Protein AF-A0A7Y0S162-F1 (afdb_monomer_lite)

InterPro domains:
  IPR001267 Thymidine kinase [PF00265] (1-89)
  IPR027417 P-loop containing nucleoside triphosphate hydrolase [G3DSA:3.40.50.300] (2-89)
  IPR027417 P-loop containing nucleoside triphosphate hydrolase [SSF52540] (4-89)

Secondary structure (DSSP, 8-state):
--TTEEE-TTS-EEE-PPP-TT--HHHHHHHHHHHS--S-EEESSGGG--HHHHHHHHHHHHHH---EEE---SB-TTSPBPHHHHHH-

Foldseek 3Di:
DDPQWDADPVGDIDGHDDDDQPDQPLVVVVVVCVVPNAQEAEAEQQLPHALVNLVSQVCCCVPVVHYYHYYHDQADPVRHGRRRNVNND

Sequence (89 aa):
FGVGKVSSRIGLQSDAHLFRQDTNLYQEIAGLNEVEKRHCILVDECQFLSKEQVYQLTEVVDKLHIPVLCYGLRTDFLGELFEGSKYLL

pLDDT: mean 91.41, std 11.13, range [41.88, 98.5]

Structure (mmCIF, N/CA/C/O backbone):
data_AF-A0A7Y0S162-F1
#
_entry.id   AF-A0A7Y0S162-F1
#
loop_
_atom_site.group_PDB
_atom_site.id
_atom_site.type_symbol
_atom_site.label_atom_id
_atom_site.label_alt_id
_atom_site.label_comp_id
_atom_site.label_asym_id
_atom_site.label_entity_id
_atom_site.label_seq_id
_atom_site.pdbx_PDB_ins_code
_atom_site.Cartn_x
_atom_site.Cartn_y
_atom_site.Cartn_z
_atom_site.occupancy
_atom_site.B_iso_or_equiv
_atom_site.auth_seq_id
_atom_site.auth_comp_id
_atom_site.auth_asym_id
_atom_site.auth_atom_id
_atom_site.pdbx_PDB_model_num
ATOM 1 N N . PHE A 1 1 ? 19.550 10.288 5.677 1.00 41.88 1 PHE A N 1
ATOM 2 C CA . PHE A 1 1 ? 18.698 9.105 5.465 1.00 41.88 1 PHE A CA 1
ATOM 3 C C . PHE A 1 1 ? 18.055 8.754 6.797 1.00 41.88 1 PHE A C 1
ATOM 5 O O . PHE A 1 1 ? 18.725 8.204 7.659 1.00 41.88 1 PHE A O 1
ATOM 12 N N . GLY A 1 2 ? 16.829 9.228 7.029 1.00 49.09 2 GLY A N 1
ATOM 13 C CA . GLY A 1 2 ? 16.085 8.951 8.258 1.00 49.09 2 GLY A CA 1
ATOM 14 C C . GLY A 1 2 ? 15.281 7.674 8.065 1.00 49.09 2 GLY A C 1
ATOM 15 O O . GLY A 1 2 ? 14.396 7.641 7.219 1.00 49.09 2 GLY A O 1
ATOM 16 N N . VAL A 1 3 ? 15.633 6.616 8.789 1.00 56.44 3 VAL A N 1
ATOM 17 C CA . VAL A 1 3 ? 14.862 5.367 8.805 1.00 56.44 3 VAL A CA 1
ATOM 18 C C . VAL A 1 3 ? 13.507 5.664 9.455 1.00 56.44 3 VAL A C 1
ATOM 20 O O . VAL A 1 3 ? 13.480 6.246 10.534 1.00 56.44 3 VAL A O 1
ATOM 23 N N . GLY A 1 4 ? 12.403 5.300 8.796 1.0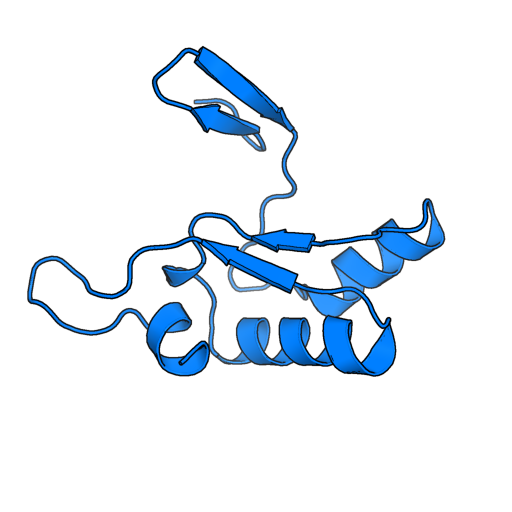0 64.88 4 GLY A N 1
ATOM 24 C CA . GLY A 1 4 ? 11.051 5.462 9.346 1.00 64.88 4 GLY A CA 1
ATOM 25 C C . GLY A 1 4 ? 10.490 6.879 9.269 1.00 64.88 4 GLY A C 1
ATOM 26 O O . GLY A 1 4 ? 9.700 7.264 10.122 1.00 64.88 4 GLY A O 1
ATOM 27 N N . LYS A 1 5 ? 10.898 7.674 8.273 1.00 70.69 5 LYS A N 1
ATOM 28 C CA . LYS A 1 5 ? 10.291 8.982 8.000 1.00 70.69 5 LYS A CA 1
ATOM 29 C C . LYS A 1 5 ? 9.859 9.103 6.549 1.00 70.69 5 LYS A C 1
ATOM 31 O O . LYS A 1 5 ? 10.660 8.856 5.650 1.00 70.69 5 LYS A O 1
ATOM 36 N N . VAL A 1 6 ? 8.637 9.578 6.334 1.00 71.62 6 VAL A N 1
ATOM 37 C CA . VAL A 1 6 ? 8.202 10.115 5.041 1.00 71.62 6 VAL A CA 1
ATOM 38 C C . VAL A 1 6 ? 8.614 11.582 5.002 1.00 71.62 6 VAL A C 1
ATOM 40 O O . VAL A 1 6 ? 8.287 12.355 5.905 1.00 71.62 6 VAL A O 1
ATOM 43 N N . SER A 1 7 ? 9.381 11.969 3.983 1.00 75.38 7 SER A N 1
ATOM 44 C CA . SER A 1 7 ? 9.931 13.321 3.852 1.00 75.38 7 SER A CA 1
ATOM 45 C C . SER A 1 7 ? 9.618 13.931 2.493 1.00 75.38 7 SER A C 1
ATOM 47 O O . SER A 1 7 ? 9.860 13.312 1.462 1.00 75.38 7 SER A O 1
ATOM 49 N N . SER A 1 8 ? 9.158 15.178 2.493 1.00 74.94 8 SER A N 1
ATOM 50 C CA . SER A 1 8 ? 8.894 15.956 1.288 1.00 74.94 8 SER A CA 1
ATOM 51 C C . SER A 1 8 ? 10.105 16.792 0.873 1.00 74.94 8 SER A C 1
ATOM 53 O O . SER A 1 8 ? 10.902 17.234 1.703 1.00 74.94 8 SER A O 1
ATOM 55 N N . ARG A 1 9 ? 10.196 17.103 -0.425 1.00 77.31 9 ARG A N 1
ATOM 56 C CA . ARG A 1 9 ? 11.235 17.975 -1.003 1.00 77.31 9 ARG A CA 1
ATOM 57 C C . ARG A 1 9 ? 11.192 19.414 -0.478 1.00 77.31 9 ARG A C 1
ATOM 59 O O . ARG A 1 9 ? 12.189 20.117 -0.587 1.00 77.31 9 ARG A O 1
ATOM 66 N N . ILE A 1 10 ? 10.069 19.837 0.105 1.00 75.81 10 ILE A N 1
ATOM 67 C CA . ILE A 1 10 ? 9.912 21.156 0.743 1.00 75.81 10 ILE A CA 1
ATOM 68 C C . ILE A 1 10 ? 10.252 21.154 2.245 1.00 75.81 10 ILE A C 1
ATOM 70 O O . ILE A 1 10 ? 10.006 22.141 2.930 1.00 75.81 10 ILE A O 1
ATOM 74 N N . GLY A 1 11 ? 10.809 20.058 2.772 1.00 70.62 11 GLY A N 1
ATOM 75 C CA . GLY A 1 11 ? 11.309 19.982 4.149 1.00 70.62 11 GLY A CA 1
ATOM 76 C C . GLY A 1 11 ? 10.308 19.481 5.196 1.00 70.62 11 GLY A C 1
ATOM 77 O O . GLY A 1 11 ? 10.663 19.403 6.368 1.00 70.62 11 GLY A O 1
ATOM 78 N N . LEU A 1 12 ? 9.088 19.098 4.804 1.00 73.88 12 LEU A N 1
ATOM 79 C CA . LEU A 1 12 ? 8.138 18.436 5.709 1.00 73.88 12 LEU A CA 1
ATOM 80 C C . LEU A 1 12 ? 8.578 16.994 5.979 1.00 73.88 12 LEU A C 1
ATOM 82 O O . LEU A 1 12 ? 8.976 16.293 5.050 1.00 73.88 12 LEU A O 1
ATOM 86 N N . GLN A 1 13 ? 8.487 16.545 7.230 1.00 76.69 13 GLN A N 1
ATOM 87 C CA . GLN A 1 13 ? 8.771 15.165 7.622 1.00 76.69 13 GLN A CA 1
ATOM 88 C C . GLN A 1 13 ? 7.712 14.668 8.599 1.00 76.69 13 GLN A C 1
ATOM 90 O O . GLN A 1 13 ? 7.290 15.411 9.484 1.00 76.69 13 GLN A O 1
ATOM 95 N N . SER A 1 14 ? 7.324 13.408 8.455 1.00 80.88 14 SER A N 1
ATOM 96 C CA . SER A 1 14 ? 6.463 12.705 9.399 1.00 80.88 14 SER A CA 1
ATOM 97 C C . SER A 1 14 ? 7.042 11.324 9.675 1.00 80.88 14 SER A C 1
ATOM 99 O O . SER A 1 14 ? 7.681 10.738 8.797 1.00 80.88 14 SER A O 1
ATOM 101 N N . ASP A 1 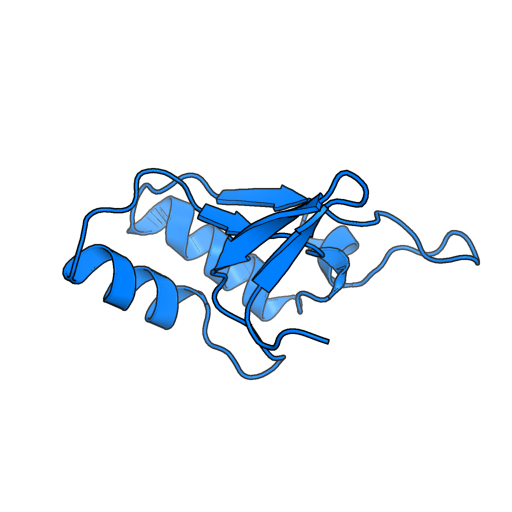15 ? 6.854 10.831 10.894 1.00 82.81 15 ASP A N 1
ATOM 102 C CA . ASP A 1 15 ? 7.239 9.468 11.241 1.00 82.81 15 ASP A CA 1
ATOM 103 C C . ASP A 1 15 ? 6.317 8.484 10.513 1.00 82.81 15 ASP A C 1
ATOM 105 O O . ASP A 1 15 ? 5.119 8.722 10.357 1.00 82.81 15 ASP A O 1
ATOM 109 N N . ALA A 1 16 ? 6.891 7.390 10.027 1.00 84.69 16 ALA A N 1
ATOM 110 C CA . ALA A 1 16 ? 6.191 6.399 9.232 1.00 84.69 16 ALA A CA 1
ATOM 111 C C . ALA A 1 16 ? 6.637 4.986 9.594 1.00 84.69 16 ALA A C 1
ATOM 113 O O . ALA A 1 16 ? 7.823 4.712 9.806 1.00 84.69 16 ALA A O 1
ATOM 114 N N . HIS A 1 17 ? 5.666 4.080 9.606 1.00 88.25 17 HIS A N 1
ATOM 115 C CA . HIS A 1 17 ? 5.917 2.654 9.729 1.00 88.25 17 HIS A CA 1
ATOM 116 C C . HIS A 1 17 ? 6.500 2.140 8.413 1.00 88.25 17 HIS A C 1
ATOM 118 O O . HIS A 1 17 ? 5.929 2.347 7.343 1.00 88.25 17 HIS A O 1
ATOM 124 N N . LEU A 1 18 ? 7.672 1.510 8.487 1.00 91.00 18 LEU A N 1
ATOM 125 C CA . LEU A 1 18 ? 8.296 0.887 7.325 1.00 91.00 18 LEU A CA 1
ATOM 126 C C . LEU A 1 18 ? 7.739 -0.518 7.153 1.00 91.00 18 LEU A C 1
ATOM 128 O O . LEU A 1 18 ? 7.836 -1.322 8.076 1.00 91.00 18 LEU A O 1
ATOM 132 N N . PHE A 1 19 ? 7.282 -0.836 5.948 1.00 91.50 19 PHE A N 1
ATOM 133 C CA . PHE A 1 19 ? 6.989 -2.209 5.565 1.00 91.50 19 PHE A CA 1
ATOM 134 C C . PHE A 1 19 ? 8.130 -2.798 4.728 1.00 91.50 19 PHE A C 1
ATOM 136 O O . PHE A 1 19 ? 8.877 -2.099 4.037 1.00 91.50 19 PHE A O 1
ATOM 143 N N . ARG A 1 20 ? 8.280 -4.113 4.824 1.00 92.31 20 ARG A N 1
ATOM 144 C CA . ARG A 1 20 ? 9.179 -4.963 4.038 1.00 92.31 20 ARG A CA 1
ATOM 145 C C . ARG A 1 20 ? 8.336 -6.007 3.323 1.00 92.31 20 ARG A C 1
ATOM 147 O O . ARG A 1 20 ? 7.145 -6.107 3.581 1.00 92.31 20 ARG A O 1
ATOM 154 N N . GLN A 1 21 ? 8.933 -6.805 2.445 1.00 90.62 21 GLN A N 1
ATOM 155 C CA . GLN A 1 21 ? 8.186 -7.829 1.702 1.00 90.62 21 GLN A CA 1
ATOM 156 C C . GLN A 1 21 ? 7.543 -8.903 2.595 1.00 90.62 21 GLN A C 1
ATOM 158 O O . GLN A 1 21 ? 6.535 -9.483 2.211 1.00 90.62 21 GLN A O 1
ATOM 163 N N . ASP A 1 22 ? 8.108 -9.154 3.775 1.00 93.00 22 ASP A N 1
ATOM 164 C CA . ASP A 1 22 ? 7.628 -10.115 4.773 1.00 93.00 22 ASP A CA 1
ATOM 165 C C . ASP A 1 22 ? 6.688 -9.494 5.819 1.00 93.00 22 ASP A C 1
ATOM 167 O O . ASP A 1 22 ? 6.167 -10.197 6.686 1.00 93.00 22 ASP A O 1
ATOM 171 N N . THR A 1 23 ? 6.445 -8.183 5.752 1.00 95.38 23 THR A N 1
ATOM 172 C CA . THR A 1 23 ? 5.522 -7.506 6.662 1.00 95.38 23 THR A CA 1
ATOM 173 C C . THR A 1 23 ? 4.084 -7.920 6.365 1.00 95.38 23 THR A C 1
ATOM 175 O O . THR A 1 23 ? 3.583 -7.696 5.260 1.00 95.38 23 THR A O 1
ATOM 178 N N . ASN A 1 24 ? 3.402 -8.458 7.380 1.00 97.50 24 ASN A N 1
ATOM 179 C CA . ASN A 1 24 ? 1.958 -8.662 7.360 1.00 97.50 24 ASN A CA 1
ATOM 180 C C . ASN A 1 24 ? 1.252 -7.344 7.715 1.00 97.50 24 ASN A C 1
ATOM 182 O O . ASN A 1 24 ? 1.090 -7.005 8.890 1.00 97.50 24 ASN A O 1
ATOM 186 N N . LEU A 1 25 ? 0.839 -6.602 6.687 1.00 97.69 25 LEU A N 1
ATOM 187 C CA . LEU A 1 25 ? 0.259 -5.266 6.837 1.00 97.69 25 LEU A CA 1
ATOM 188 C C . LEU A 1 25 ? -1.049 -5.291 7.624 1.00 97.69 25 LEU A C 1
ATOM 190 O O . LEU A 1 25 ? -1.300 -4.395 8.426 1.00 97.69 25 LEU A O 1
ATOM 194 N N . TYR A 1 26 ? -1.867 -6.327 7.429 1.00 98.19 26 TYR A N 1
ATOM 195 C CA . TYR A 1 26 ? -3.127 -6.462 8.151 1.00 98.19 26 TYR A CA 1
ATOM 196 C C . TYR A 1 26 ? -2.888 -6.560 9.661 1.00 98.19 26 TYR A C 1
ATOM 198 O O . TYR A 1 26 ? -3.503 -5.821 10.428 1.00 98.19 26 TYR A O 1
ATOM 206 N N . GLN A 1 27 ? -1.978 -7.440 10.091 1.00 97.88 27 GLN A N 1
ATOM 207 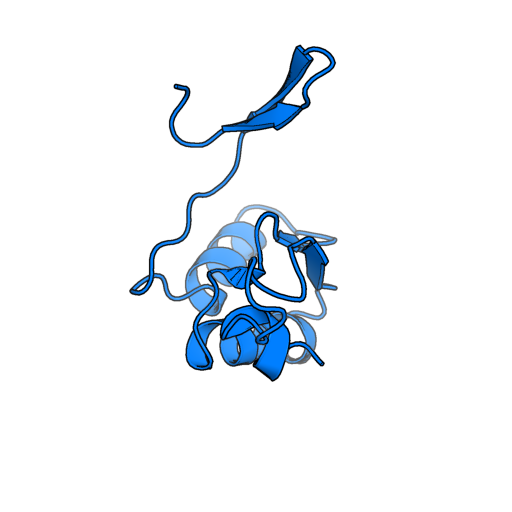C CA . GLN A 1 27 ? -1.669 -7.623 11.512 1.00 97.88 27 GLN A CA 1
ATOM 208 C C . GLN A 1 27 ? -1.065 -6.364 12.136 1.00 97.88 27 GLN A C 1
ATOM 210 O O . GLN A 1 27 ? -1.451 -5.990 13.243 1.00 97.88 27 GLN A O 1
ATOM 215 N N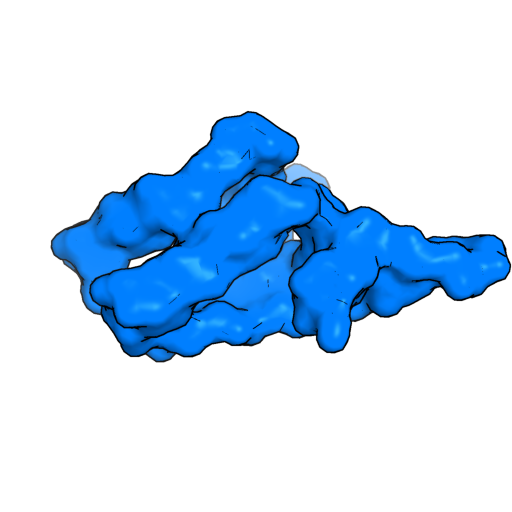 . GLU A 1 28 ? -0.154 -5.694 11.429 1.00 96.81 28 GLU A N 1
ATOM 216 C CA . GLU A 1 28 ? 0.468 -4.467 11.927 1.00 96.81 28 GLU A CA 1
ATOM 217 C C . GLU A 1 28 ? -0.568 -3.344 12.093 1.00 96.81 28 GLU A C 1
ATOM 219 O O . GLU A 1 28 ? -0.654 -2.726 13.156 1.00 96.81 28 GLU A O 1
ATOM 224 N N . ILE A 1 29 ? -1.422 -3.131 11.088 1.00 97.06 29 ILE A N 1
ATOM 225 C CA . ILE A 1 29 ? -2.474 -2.108 11.132 1.00 97.06 29 ILE A CA 1
ATOM 226 C C . ILE A 1 29 ? -3.526 -2.439 12.194 1.00 97.06 29 ILE A C 1
ATOM 228 O O . ILE A 1 29 ? -3.947 -1.542 12.926 1.00 97.06 29 ILE A O 1
ATOM 232 N N . ALA A 1 30 ? -3.930 -3.707 12.317 1.00 97.56 30 ALA A N 1
ATOM 233 C CA . ALA A 1 30 ? -4.868 -4.146 13.346 1.00 97.56 30 ALA A CA 1
ATOM 234 C C . ALA A 1 30 ? -4.325 -3.847 14.751 1.00 97.56 30 ALA A C 1
ATOM 236 O O . ALA A 1 30 ? -5.017 -3.206 15.541 1.00 97.56 30 ALA A O 1
ATOM 237 N N . GLY A 1 31 ? -3.066 -4.204 15.026 1.00 97.19 31 GLY A N 1
ATOM 238 C CA . GLY A 1 31 ? -2.423 -3.916 16.310 1.00 97.19 31 GLY A CA 1
ATOM 239 C C . GLY A 1 31 ? -2.321 -2.415 16.600 1.00 97.19 31 GLY A C 1
ATOM 240 O O . GLY A 1 31 ? -2.631 -1.969 17.704 1.00 97.19 31 GLY A O 1
ATOM 241 N N . LEU A 1 32 ? -1.960 -1.601 15.602 1.00 94.81 32 LEU A N 1
ATOM 242 C CA . LEU A 1 32 ? -1.917 -0.142 15.754 1.00 94.81 32 LEU A CA 1
ATOM 243 C C . LEU A 1 32 ? -3.299 0.473 15.999 1.00 94.81 32 LEU A C 1
ATOM 245 O O . LEU A 1 32 ? -3.385 1.490 16.688 1.00 94.81 32 LEU A O 1
ATOM 249 N N . ASN A 1 33 ? -4.350 -0.113 15.425 1.00 96.19 33 ASN A N 1
ATOM 250 C CA . ASN A 1 33 ? -5.732 0.329 15.581 1.00 96.19 33 ASN A CA 1
ATOM 251 C C . ASN A 1 33 ? -6.341 -0.070 16.935 1.00 96.19 33 ASN A C 1
ATOM 253 O O . ASN A 1 33 ? -7.189 0.655 17.452 1.00 96.19 33 ASN A O 1
ATOM 257 N N . GLU A 1 34 ? -5.907 -1.191 17.516 1.00 96.06 34 GLU A N 1
ATOM 258 C CA . GLU A 1 34 ? -6.295 -1.602 18.873 1.00 96.06 34 GLU A CA 1
ATOM 259 C C . GLU A 1 34 ? -5.743 -0.651 19.944 1.00 96.06 34 GLU A C 1
ATOM 261 O O . GLU A 1 34 ? -6.434 -0.366 20.922 1.00 96.06 34 GLU A O 1
ATOM 266 N N . VAL A 1 35 ? -4.525 -0.130 19.753 1.00 95.12 35 VAL A N 1
ATOM 267 C CA . VAL A 1 35 ? -3.922 0.861 20.663 1.00 95.12 35 VAL A CA 1
ATOM 268 C C . VAL A 1 35 ? -4.605 2.221 20.525 1.00 95.12 35 VAL A C 1
ATOM 270 O O . VAL A 1 35 ? -4.953 2.851 21.523 1.00 95.12 35 VAL A O 1
ATOM 273 N N . GLU A 1 36 ? -4.797 2.683 19.290 1.00 93.69 36 GLU A N 1
ATOM 274 C CA . GLU A 1 36 ? -5.472 3.942 18.991 1.00 93.69 36 GLU A CA 1
ATOM 275 C C . GLU A 1 36 ? -6.203 3.842 17.654 1.00 93.69 36 GLU A C 1
ATOM 277 O O . GLU A 1 36 ? -5.604 3.526 16.623 1.00 93.69 36 GLU A O 1
ATOM 282 N N . LYS A 1 37 ? -7.499 4.176 17.658 1.00 93.88 37 LYS A N 1
ATOM 283 C CA . LYS A 1 37 ? -8.347 4.061 16.471 1.00 93.88 37 LYS A CA 1
ATOM 284 C C . LYS A 1 37 ? -7.776 4.858 15.293 1.00 93.88 37 LYS A C 1
ATOM 286 O O . LYS A 1 37 ? -7.650 6.083 15.349 1.00 93.88 37 LYS A O 1
ATOM 291 N N . ARG A 1 38 ? -7.505 4.166 14.186 1.00 94.62 38 ARG A N 1
ATOM 292 C CA . ARG A 1 38 ? -7.059 4.759 12.923 1.00 94.62 38 ARG A CA 1
ATOM 293 C C . ARG A 1 38 ? -8.266 5.048 12.044 1.00 94.62 38 ARG A C 1
ATOM 295 O O . ARG A 1 38 ? -9.126 4.202 11.834 1.00 94.62 38 ARG A O 1
ATOM 302 N N . HIS A 1 39 ? -8.324 6.269 11.527 1.00 96.25 39 HIS A N 1
ATOM 303 C CA . HIS A 1 39 ? -9.417 6.714 10.659 1.00 96.25 39 HIS A CA 1
ATOM 304 C C . HIS A 1 39 ? -9.085 6.567 9.172 1.00 96.25 39 HIS A C 1
ATOM 306 O O . HIS A 1 39 ? -9.984 6.621 8.342 1.00 96.25 39 HIS A O 1
ATOM 312 N N . CYS A 1 40 ? -7.803 6.428 8.837 1.00 96.75 40 CYS A N 1
ATOM 313 C CA . CYS A 1 40 ? -7.305 6.273 7.479 1.00 96.75 40 CYS A CA 1
ATOM 314 C C . CYS A 1 40 ? -5.876 5.726 7.533 1.00 96.75 40 CYS A C 1
ATOM 316 O O . CYS A 1 40 ? -5.121 6.072 8.447 1.00 96.75 40 CYS A O 1
ATOM 318 N N . ILE A 1 41 ? -5.511 4.912 6.548 1.00 96.88 41 ILE A N 1
ATOM 319 C CA . ILE A 1 41 ? -4.138 4.472 6.304 1.00 96.88 41 ILE A CA 1
ATOM 320 C C . ILE A 1 41 ? -3.656 5.117 5.009 1.00 96.88 41 ILE A C 1
ATOM 322 O O . ILE A 1 41 ? -4.308 4.996 3.975 1.00 96.88 41 ILE A O 1
ATOM 326 N N . LEU A 1 42 ? -2.504 5.784 5.061 1.00 95.94 42 LEU A N 1
ATOM 327 C CA . LEU A 1 42 ? -1.810 6.271 3.874 1.00 95.94 42 LEU A CA 1
ATOM 328 C C . LEU A 1 42 ? -0.580 5.403 3.629 1.00 95.94 42 LEU A C 1
ATOM 330 O O . LEU A 1 42 ? 0.275 5.283 4.505 1.00 95.94 42 LEU A O 1
ATOM 334 N N . VAL A 1 43 ? -0.498 4.820 2.438 1.00 95.81 43 VAL A N 1
ATOM 335 C CA . VAL A 1 43 ? 0.648 4.029 1.989 1.00 95.81 43 VAL A CA 1
ATOM 336 C C . VAL A 1 43 ? 1.372 4.824 0.917 1.00 95.81 43 VAL A C 1
ATOM 338 O O . VAL A 1 43 ? 0.833 5.028 -0.170 1.00 95.81 43 VAL A O 1
ATOM 341 N N . ASP A 1 44 ? 2.575 5.282 1.241 1.00 93.56 44 ASP A N 1
ATOM 342 C CA . ASP A 1 44 ? 3.468 5.940 0.290 1.00 93.56 44 ASP A CA 1
ATOM 343 C C . ASP A 1 44 ? 4.368 4.906 -0.401 1.00 93.56 44 ASP A C 1
ATOM 345 O O . ASP A 1 44 ? 4.622 3.829 0.143 1.00 93.56 44 ASP A O 1
ATOM 349 N N . GLU A 1 45 ? 4.836 5.234 -1.603 1.00 94.12 45 GLU A N 1
ATOM 350 C CA . GLU A 1 45 ? 5.639 4.357 -2.466 1.00 94.12 45 GLU A CA 1
ATOM 351 C C . GLU A 1 45 ? 5.006 2.960 -2.678 1.00 94.12 45 GLU A C 1
ATOM 353 O O . GLU A 1 45 ? 5.681 1.922 -2.683 1.00 94.12 45 GLU A O 1
ATOM 358 N N . CYS A 1 46 ? 3.680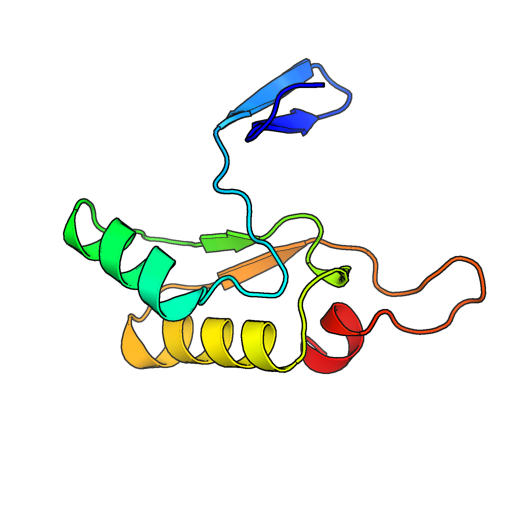 2.920 -2.865 1.00 96.50 46 CYS A N 1
ATOM 359 C CA . CYS A 1 46 ? 2.888 1.686 -2.922 1.00 96.50 46 CYS A CA 1
ATOM 360 C C . CYS A 1 46 ? 3.256 0.741 -4.081 1.00 96.50 46 CYS A C 1
ATOM 362 O O . CYS A 1 46 ? 2.881 -0.432 -4.063 1.00 96.50 46 CYS A O 1
ATOM 364 N N . GLN A 1 47 ? 4.026 1.207 -5.069 1.00 96.38 47 GLN A N 1
ATOM 365 C CA . GLN A 1 47 ? 4.511 0.369 -6.164 1.00 96.38 47 GLN A CA 1
ATOM 366 C C . GLN A 1 47 ? 5.386 -0.807 -5.695 1.00 96.38 47 GLN A C 1
ATOM 368 O O . GLN A 1 47 ? 5.540 -1.780 -6.433 1.00 96.38 47 GLN A O 1
ATOM 373 N N . PHE A 1 48 ? 5.945 -0.728 -4.481 1.00 95.81 48 PHE A N 1
ATOM 374 C CA . PHE A 1 48 ? 6.769 -1.780 -3.878 1.00 95.81 48 PHE A CA 1
ATOM 375 C C . PHE A 1 48 ? 5.976 -2.856 -3.128 1.00 95.81 48 PHE A C 1
ATOM 377 O O . PHE A 1 48 ? 6.581 -3.804 -2.625 1.00 95.81 48 PHE A O 1
ATOM 384 N N . LEU A 1 49 ? 4.649 -2.729 -3.038 1.00 97.19 49 LEU A N 1
ATOM 385 C CA . LEU A 1 49 ? 3.803 -3.755 -2.435 1.00 97.19 49 LEU A CA 1
ATOM 386 C C . LEU A 1 49 ? 3.838 -5.041 -3.266 1.00 97.19 49 LEU A C 1
ATOM 388 O O . LEU A 1 49 ? 3.801 -5.007 -4.497 1.00 97.19 49 LEU A O 1
ATOM 392 N N . SER A 1 50 ? 3.840 -6.183 -2.583 1.00 97.25 50 SER A N 1
ATOM 393 C CA . SER A 1 50 ? 3.562 -7.469 -3.222 1.00 97.25 50 SER A CA 1
ATOM 394 C C . S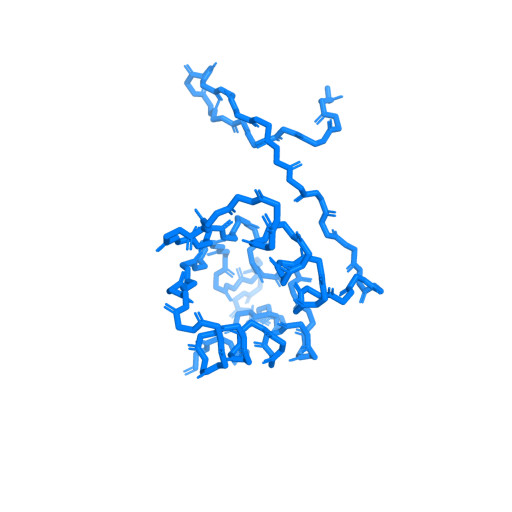ER A 1 50 ? 2.058 -7.658 -3.446 1.00 97.25 50 SER A C 1
ATOM 396 O O . SER A 1 50 ? 1.227 -7.007 -2.805 1.00 97.25 50 SER A O 1
ATOM 398 N N . LYS A 1 51 ? 1.682 -8.620 -4.300 1.00 97.06 51 LYS A N 1
ATOM 399 C CA . LYS A 1 51 ? 0.277 -9.049 -4.447 1.00 97.06 51 LYS A CA 1
ATOM 400 C C . LYS A 1 51 ? -0.399 -9.351 -3.105 1.00 97.06 51 LYS A C 1
ATOM 402 O O . LYS A 1 51 ? -1.551 -8.982 -2.889 1.00 97.06 51 LYS A O 1
ATOM 407 N N . GLU A 1 52 ? 0.304 -10.067 -2.231 1.00 98.00 52 GLU A N 1
ATOM 408 C CA . GLU A 1 52 ? -0.224 -10.478 -0.930 1.00 98.00 52 GLU A CA 1
ATOM 409 C C . GLU A 1 52 ? -0.485 -9.266 -0.036 1.00 98.00 52 GLU A C 1
ATOM 411 O O . GLU A 1 52 ? -1.535 -9.175 0.592 1.00 98.00 52 GLU A O 1
ATOM 416 N N . GLN A 1 53 ? 0.426 -8.298 -0.038 1.00 98.25 53 GLN A N 1
ATOM 417 C CA . GLN A 1 53 ? 0.274 -7.068 0.730 1.00 98.25 53 GLN A CA 1
ATOM 418 C C . GLN A 1 53 ? -0.882 -6.207 0.229 1.00 98.25 53 GLN A C 1
ATOM 420 O O . GLN A 1 53 ? -1.629 -5.665 1.039 1.00 98.25 53 GLN A O 1
ATOM 425 N N . VAL A 1 54 ? -1.096 -6.134 -1.088 1.00 97.81 54 VAL A N 1
ATOM 426 C CA . VAL A 1 54 ? -2.287 -5.475 -1.643 1.00 97.81 54 VAL A CA 1
ATOM 427 C C . VAL A 1 54 ? -3.562 -6.158 -1.144 1.00 97.81 54 VAL A C 1
ATOM 429 O O . VAL A 1 54 ? -4.475 -5.479 -0.681 1.00 97.81 54 VAL A O 1
ATOM 432 N N . TYR A 1 55 ? -3.608 -7.493 -1.144 1.00 98.06 55 TYR A N 1
ATOM 433 C CA . TYR A 1 55 ? -4.744 -8.229 -0.584 1.00 98.06 55 TYR A CA 1
ATOM 434 C C . TYR A 1 55 ? -4.933 -7.951 0.919 1.00 98.06 55 TYR A C 1
ATOM 436 O O . TYR A 1 55 ? -6.043 -7.652 1.353 1.00 98.06 55 TYR A O 1
ATOM 444 N N . GLN A 1 56 ? -3.866 -7.943 1.716 1.00 98.50 56 GLN A N 1
ATOM 445 C CA . GLN A 1 56 ? -3.944 -7.598 3.142 1.00 98.50 56 GLN A CA 1
ATOM 446 C C . GLN A 1 56 ? -4.508 -6.182 3.374 1.00 98.50 56 GLN A C 1
ATOM 448 O O . GLN A 1 56 ? -5.280 -5.976 4.309 1.00 98.50 56 GLN A O 1
ATOM 453 N N . LEU A 1 57 ? -4.184 -5.210 2.512 1.00 98.06 57 LEU A N 1
ATOM 454 C CA . LEU A 1 57 ? -4.783 -3.871 2.571 1.00 98.06 57 LEU A CA 1
ATOM 455 C C . LEU A 1 57 ? -6.284 -3.891 2.248 1.00 98.06 57 LEU A C 1
ATOM 457 O O . LEU A 1 57 ? -7.041 -3.154 2.878 1.00 98.06 57 LEU A O 1
ATOM 461 N N . THR A 1 58 ? -6.744 -4.753 1.334 1.00 97.88 58 THR A N 1
ATOM 462 C CA . THR A 1 58 ? -8.192 -4.941 1.118 1.00 97.88 58 THR A CA 1
ATOM 463 C C . THR A 1 58 ? -8.878 -5.513 2.358 1.00 97.88 58 THR A C 1
ATOM 465 O O . THR A 1 58 ? -9.935 -5.025 2.750 1.00 97.88 58 THR A O 1
ATOM 468 N N . GLU A 1 59 ? -8.234 -6.443 3.071 1.00 98.31 59 GLU A N 1
ATOM 469 C CA . GLU A 1 59 ? -8.767 -6.968 4.332 1.00 98.31 59 GLU A CA 1
ATOM 470 C C . GLU A 1 59 ? -8.857 -5.900 5.429 1.00 98.31 59 GLU A C 1
ATOM 472 O O . GLU A 1 59 ? -9.781 -5.942 6.240 1.00 98.31 59 GLU A O 1
ATOM 477 N N . VAL A 1 60 ? -7.942 -4.924 5.461 1.00 98.19 60 VAL A N 1
ATOM 478 C CA . VAL A 1 60 ? -8.038 -3.768 6.370 1.00 98.19 60 VAL A CA 1
ATOM 479 C C . VAL A 1 60 ? -9.304 -2.958 6.085 1.00 98.19 60 VAL A C 1
ATOM 481 O O . VAL A 1 60 ? -10.033 -2.611 7.017 1.00 98.19 60 VAL A O 1
ATOM 484 N N . VAL A 1 61 ? -9.603 -2.694 4.812 1.00 98.00 61 VAL A N 1
ATOM 485 C CA . VAL A 1 61 ? -10.822 -1.972 4.419 1.00 98.00 61 VAL A CA 1
ATOM 486 C C . VAL A 1 61 ? -12.067 -2.774 4.797 1.00 98.00 61 VAL A C 1
ATOM 488 O O . VAL A 1 61 ? -12.967 -2.245 5.452 1.00 98.00 61 VAL A O 1
ATOM 491 N N . ASP A 1 62 ? -12.101 -4.056 4.445 1.00 97.88 62 ASP A N 1
ATOM 492 C CA . ASP A 1 62 ? -13.293 -4.890 4.597 1.00 97.88 62 ASP A CA 1
ATOM 493 C C . ASP A 1 62 ? -13.583 -5.259 6.056 1.00 97.88 62 ASP A C 1
ATOM 495 O O . ASP A 1 62 ? -14.738 -5.232 6.482 1.00 97.88 62 ASP A O 1
ATOM 499 N N . LYS A 1 63 ? -12.547 -5.606 6.832 1.00 97.88 63 LYS A N 1
ATOM 500 C CA . LYS A 1 63 ? -12.698 -6.132 8.199 1.00 97.88 63 LYS A CA 1
ATOM 501 C C . LYS A 1 63 ? -12.568 -5.064 9.273 1.00 97.88 63 LYS A C 1
ATOM 503 O O . LYS A 1 63 ? -13.244 -5.157 10.294 1.00 97.88 63 LYS A O 1
ATOM 508 N N . LEU A 1 64 ? -11.685 -4.081 9.081 1.00 97.56 64 LEU A N 1
ATOM 509 C CA . LEU A 1 64 ? -11.464 -3.019 10.070 1.00 97.56 64 LEU A CA 1
ATOM 510 C C . LEU A 1 64 ? -12.275 -1.757 9.754 1.00 97.56 64 LEU A C 1
ATOM 512 O O . LEU A 1 64 ? -12.389 -0.884 10.614 1.00 97.56 64 LEU A O 1
ATOM 516 N N . HIS A 1 65 ? -12.861 -1.666 8.553 1.00 97.38 65 HIS A N 1
ATOM 517 C CA . HIS A 1 65 ? -13.597 -0.493 8.073 1.00 97.38 65 HIS A CA 1
ATOM 518 C C . HIS A 1 65 ? -12.752 0.788 8.079 1.00 97.38 65 HIS A C 1
ATOM 520 O O . HIS A 1 65 ? -13.254 1.881 8.351 1.00 97.38 65 HIS A O 1
ATOM 526 N N . ILE A 1 66 ? -11.457 0.649 7.778 1.00 98.00 66 ILE A N 1
ATOM 527 C CA . ILE A 1 66 ? -10.508 1.762 7.697 1.00 98.00 66 ILE A CA 1
ATOM 528 C C . ILE A 1 66 ? -10.162 1.984 6.220 1.00 98.00 66 ILE A C 1
ATOM 530 O O . ILE A 1 66 ? -9.646 1.066 5.584 1.00 98.00 66 ILE A O 1
ATOM 534 N N . PRO A 1 67 ? -10.411 3.175 5.649 1.00 98.06 67 PRO A N 1
ATOM 535 C CA . PRO A 1 67 ? -10.020 3.463 4.277 1.00 98.06 67 PRO A CA 1
ATOM 536 C C . PRO A 1 67 ? -8.494 3.446 4.127 1.00 98.06 67 PRO A C 1
ATOM 538 O O . PRO A 1 67 ? -7.767 3.972 4.974 1.00 98.06 67 PRO A O 1
ATOM 541 N N . VAL A 1 68 ? -8.024 2.878 3.016 1.00 98.06 68 VAL A N 1
ATOM 542 C CA . VAL A 1 68 ? -6.608 2.833 2.641 1.00 98.06 68 VAL A CA 1
ATOM 543 C C . VAL A 1 68 ? -6.405 3.673 1.380 1.00 98.06 68 VAL A C 1
ATOM 545 O O . VAL A 1 68 ? -7.067 3.453 0.368 1.00 98.06 68 VAL A O 1
ATOM 548 N N . LEU A 1 69 ? -5.492 4.640 1.442 1.00 97.56 69 LEU A N 1
ATOM 549 C CA . LEU A 1 69 ? -5.084 5.484 0.321 1.00 97.56 69 LEU A CA 1
ATOM 550 C C . LEU A 1 69 ? -3.650 5.133 -0.076 1.00 97.56 69 LEU A C 1
ATOM 552 O O . LEU A 1 69 ? -2.731 5.263 0.731 1.00 97.56 69 LEU A O 1
ATOM 556 N N . CYS A 1 70 ? -3.456 4.713 -1.324 1.00 96.56 70 CYS A N 1
ATOM 557 C CA . CYS A 1 70 ? -2.149 4.332 -1.849 1.00 96.56 70 CYS A CA 1
ATOM 558 C C . CYS A 1 70 ? -1.623 5.393 -2.823 1.00 96.56 70 CYS A C 1
ATOM 560 O O . CYS A 1 70 ? -2.297 5.744 -3.792 1.00 96.56 70 CYS A O 1
ATOM 562 N N . TYR A 1 71 ? -0.401 5.861 -2.583 1.00 95.12 71 TYR A N 1
ATOM 563 C CA . TYR A 1 71 ? 0.332 6.784 -3.441 1.00 95.12 71 TYR A CA 1
ATOM 564 C C . TYR A 1 71 ? 1.619 6.115 -3.913 1.00 95.12 71 TYR A C 1
ATOM 566 O O . TYR A 1 71 ? 2.356 5.540 -3.118 1.00 95.12 71 TYR A O 1
ATOM 574 N N . GLY A 1 72 ? 1.878 6.166 -5.216 1.00 94.50 72 GLY A N 1
ATOM 575 C CA . GLY A 1 72 ? 3.042 5.517 -5.801 1.00 94.50 72 GLY A CA 1
ATOM 576 C C . GLY A 1 72 ? 3.100 5.645 -7.317 1.00 94.50 72 GLY A C 1
ATOM 577 O O . GLY A 1 72 ? 2.202 6.193 -7.965 1.00 94.50 72 GLY A O 1
ATOM 578 N N . LEU A 1 73 ? 4.192 5.151 -7.890 1.00 96.62 73 LEU A N 1
ATOM 579 C CA . LEU A 1 73 ? 4.424 5.164 -9.331 1.00 96.62 73 LEU A CA 1
ATOM 580 C C . LEU A 1 73 ? 3.614 4.072 -10.027 1.00 96.62 73 LEU A C 1
ATOM 582 O O . LEU A 1 73 ? 3.629 2.910 -9.635 1.00 96.62 73 LEU A O 1
ATOM 586 N N . ARG A 1 74 ? 2.953 4.415 -11.132 1.00 95.94 74 ARG A N 1
ATOM 587 C CA . ARG A 1 74 ? 2.199 3.424 -11.911 1.00 95.94 74 ARG A CA 1
ATOM 588 C C . ARG A 1 74 ? 3.115 2.481 -12.695 1.00 95.94 74 ARG A C 1
ATOM 590 O O . ARG A 1 74 ? 2.901 1.274 -12.686 1.00 95.94 74 ARG A O 1
ATOM 597 N N . THR A 1 75 ? 4.113 3.038 -13.373 1.00 96.50 75 THR A N 1
ATOM 598 C CA . THR A 1 75 ? 4.991 2.323 -14.307 1.00 96.50 75 THR A CA 1
ATOM 599 C C . THR A 1 75 ? 6.454 2.659 -14.063 1.00 96.50 75 THR A C 1
ATOM 601 O O . THR A 1 75 ? 6.764 3.749 -13.574 1.00 96.50 75 THR A O 1
ATOM 604 N N . ASP A 1 76 ? 7.342 1.746 -14.440 1.00 94.69 76 ASP A N 1
ATOM 605 C CA . ASP A 1 76 ? 8.785 1.950 -14.432 1.00 94.69 76 ASP A CA 1
ATOM 606 C C . ASP A 1 76 ? 9.262 2.822 -15.614 1.00 94.69 76 ASP A C 1
ATOM 608 O O . ASP A 1 76 ? 8.469 3.391 -16.372 1.00 94.69 76 ASP A O 1
ATOM 612 N N . PHE A 1 77 ? 10.583 2.955 -15.763 1.00 95.19 77 PHE A N 1
ATOM 613 C CA . PHE A 1 77 ? 11.202 3.763 -16.818 1.00 95.19 77 PHE A CA 1
ATOM 614 C C . PHE A 1 77 ? 11.048 3.175 -18.232 1.00 95.19 77 PHE A C 1
ATOM 616 O O . PHE A 1 77 ? 11.273 3.896 -19.204 1.00 95.19 77 PHE A O 1
ATOM 623 N N . LEU A 1 78 ? 10.683 1.896 -18.356 1.00 96.00 78 LEU A N 1
ATOM 624 C CA . LEU A 1 78 ? 10.366 1.233 -19.624 1.00 96.00 78 LEU A CA 1
ATOM 625 C C . LEU A 1 78 ? 8.873 1.342 -19.970 1.00 96.00 78 LEU A C 1
ATOM 627 O O . LEU A 1 78 ? 8.484 1.008 -21.086 1.00 96.00 78 LEU A O 1
ATOM 631 N N . GLY A 1 79 ? 8.050 1.853 -19.049 1.00 95.44 79 GLY A N 1
ATOM 632 C CA . GLY A 1 79 ? 6.601 1.949 -19.207 1.00 95.44 79 GLY A CA 1
ATOM 633 C C . GLY A 1 79 ? 5.850 0.695 -18.753 1.00 95.44 79 GLY A C 1
ATOM 634 O O . GLY A 1 79 ? 4.637 0.623 -18.947 1.00 95.44 79 GLY A O 1
ATOM 635 N N . GLU A 1 80 ? 6.534 -0.259 -18.121 1.00 96.31 80 GLU A N 1
ATOM 636 C CA . GLU A 1 80 ? 5.930 -1.480 -17.591 1.00 96.31 80 GLU A CA 1
ATOM 637 C C . GLU A 1 80 ? 5.327 -1.224 -16.206 1.00 96.31 80 GLU A C 1
ATOM 639 O O . GLU A 1 80 ? 5.843 -0.426 -15.423 1.00 96.31 80 GLU A O 1
ATOM 644 N N . LEU A 1 81 ? 4.208 -1.878 -15.884 1.00 96.12 81 LEU A N 1
ATOM 645 C CA . LEU A 1 81 ? 3.568 -1.723 -14.573 1.00 96.12 81 LEU A CA 1
ATOM 646 C C . LEU A 1 81 ? 4.446 -2.303 -13.461 1.00 96.12 81 LEU A C 1
ATOM 648 O O . LEU A 1 81 ? 4.908 -3.441 -13.553 1.00 96.12 81 LEU A O 1
ATOM 652 N N . PHE A 1 82 ? 4.577 -1.560 -12.361 1.00 96.62 82 PHE A N 1
ATOM 653 C CA . PHE A 1 82 ? 5.093 -2.130 -11.119 1.00 96.62 82 PHE A CA 1
ATOM 654 C C . PHE A 1 82 ? 4.138 -3.193 -10.571 1.00 96.62 82 PHE A C 1
ATOM 656 O O . PHE A 1 82 ? 2.925 -3.105 -10.768 1.00 96.62 82 PHE A O 1
ATOM 663 N N . GLU A 1 83 ? 4.675 -4.173 -9.841 1.00 94.69 83 GLU A N 1
ATOM 664 C CA . GLU A 1 83 ? 3.874 -5.264 -9.281 1.00 94.69 83 GLU A CA 1
ATOM 665 C C . GLU A 1 83 ? 2.750 -4.745 -8.375 1.00 94.69 83 GLU A C 1
ATOM 667 O O . GLU A 1 83 ? 1.586 -5.052 -8.631 1.00 94.69 83 GLU A O 1
ATOM 672 N N . GLY A 1 84 ? 3.071 -3.913 -7.377 1.00 94.88 84 GLY A N 1
ATOM 673 C CA . GLY A 1 84 ? 2.068 -3.350 -6.470 1.00 94.88 84 GLY A CA 1
ATOM 674 C C . GLY A 1 84 ? 1.001 -2.563 -7.225 1.00 94.88 84 GLY A C 1
ATOM 675 O O . GLY A 1 84 ? -0.195 -2.790 -7.051 1.00 94.88 84 GLY A O 1
ATOM 676 N N . SER A 1 85 ? 1.430 -1.716 -8.161 1.00 95.62 85 SER A N 1
ATOM 677 C CA . SER A 1 85 ? 0.539 -0.903 -8.994 1.00 95.62 85 SER A CA 1
ATOM 678 C C . SER A 1 85 ? -0.372 -1.740 -9.892 1.00 95.62 85 SER A C 1
ATOM 680 O O . SER A 1 85 ? -1.516 -1.359 -10.113 1.00 95.62 85 SER A O 1
ATOM 682 N N . LYS A 1 86 ? 0.095 -2.894 -10.382 1.00 96.88 86 LYS A N 1
ATOM 683 C CA . LYS A 1 86 ? -0.708 -3.825 -11.184 1.00 96.88 86 LYS A CA 1
ATOM 684 C C . LYS A 1 86 ? -1.857 -4.443 -10.390 1.00 96.88 86 LYS A C 1
ATOM 686 O O . LYS A 1 86 ? -2.893 -4.716 -10.978 1.00 96.88 86 LYS A O 1
ATOM 691 N N . TYR A 1 87 ? -1.666 -4.710 -9.100 1.00 97.06 87 TYR A N 1
ATOM 692 C CA . TYR A 1 87 ? -2.704 -5.319 -8.262 1.00 97.06 87 TYR A CA 1
ATOM 693 C C . TYR A 1 87 ? -3.619 -4.294 -7.582 1.00 97.06 87 TYR A C 1
ATOM 695 O O . TYR A 1 87 ? -4.694 -4.666 -7.121 1.00 97.06 87 TYR A O 1
ATOM 703 N N . LEU A 1 88 ? -3.207 -3.025 -7.519 1.00 94.62 88 LEU A N 1
ATOM 704 C CA . LEU A 1 88 ? -4.017 -1.916 -7.006 1.00 94.62 88 LEU A CA 1
ATOM 705 C C . LEU A 1 88 ? -5.035 -1.359 -8.026 1.00 94.62 88 LEU A C 1
ATOM 707 O O . LEU A 1 88 ? -5.892 -0.570 -7.629 1.00 94.62 88 LEU A O 1
ATOM 711 N N . LEU A 1 89 ? -4.923 -1.718 -9.312 1.00 89.25 89 LEU A N 1
ATOM 712 C CA . LEU A 1 89 ? -5.745 -1.229 -10.433 1.00 89.25 89 LEU A CA 1
ATOM 713 C C . LEU A 1 89 ? -6.655 -2.328 -10.992 1.00 89.25 89 LEU A C 1
ATOM 715 O O . LEU A 1 89 ? -7.785 -1.975 -11.397 1.00 89.25 89 LEU A O 1
#

Radius of gyration: 13.67 Å; chains: 1; bounding box: 32×32×40 Å

Organism: Vibrio parahaemolyticus (NCBI:txid670)